Protein AF-A0A7S2IUU7-F1 (afdb_monomer_lite)

pLDDT: mean 88.93, std 7.1, range [61.22, 96.44]

Organism: NCBI:txid1333877

Structure (mmCIF, N/CA/C/O backbone):
data_AF-A0A7S2IUU7-F1
#
_entry.id   AF-A0A7S2IUU7-F1
#
loop_
_atom_site.group_PDB
_atom_site.id
_atom_site.type_symbol
_atom_site.label_atom_id
_atom_site.label_alt_id
_atom_site.label_comp_id
_atom_site.label_asym_id
_atom_site.label_entity_id
_atom_site.label_seq_id
_atom_site.pdbx_PDB_ins_code
_atom_site.Cartn_x
_atom_site.Cartn_y
_atom_site.Cartn_z
_atom_site.occupancy
_atom_site.B_iso_or_equiv
_atom_site.auth_seq_id
_atom_site.auth_comp_id
_atom_site.auth_asym_id
_atom_site.auth_atom_id
_atom_site.pdbx_PDB_model_num
ATOM 1 N N . SER A 1 1 ? -11.006 2.248 23.696 1.00 61.22 1 SER A N 1
ATOM 2 C CA . SER A 1 1 ? -10.691 0.829 23.428 1.00 61.22 1 SER A CA 1
ATOM 3 C C . SER A 1 1 ? -10.432 0.639 21.940 1.00 61.22 1 SER A C 1
ATOM 5 O O . SER A 1 1 ? -11.177 1.207 21.146 1.00 61.22 1 SER A O 1
ATOM 7 N N . THR A 1 2 ? -9.398 -0.121 21.562 1.00 67.62 2 THR A N 1
ATOM 8 C CA . THR A 1 2 ? -8.960 -0.394 20.174 1.00 67.62 2 THR A CA 1
ATOM 9 C C . THR A 1 2 ? -10.100 -0.844 19.254 1.00 67.62 2 THR A C 1
ATOM 11 O O . THR A 1 2 ? -10.169 -0.407 18.109 1.00 67.62 2 THR A O 1
ATOM 14 N N . ALA A 1 3 ? -11.073 -1.598 19.776 1.00 68.00 3 ALA A N 1
ATOM 15 C CA . ALA A 1 3 ? -12.268 -2.012 19.035 1.00 68.00 3 ALA A CA 1
ATOM 16 C C . ALA A 1 3 ? -13.122 -0.827 18.527 1.00 68.00 3 ALA A C 1
ATOM 18 O O . ALA A 1 3 ? -13.635 -0.856 17.412 1.00 68.00 3 ALA A O 1
ATOM 19 N N . CYS A 1 4 ? -13.223 0.258 19.304 1.00 76.94 4 CYS A N 1
ATOM 20 C CA . CYS A 1 4 ? -13.927 1.477 18.886 1.00 76.94 4 CYS A CA 1
ATOM 21 C C . CYS A 1 4 ? -13.198 2.180 17.725 1.00 76.94 4 CYS A C 1
ATOM 23 O O . CYS A 1 4 ? -13.839 2.704 16.814 1.00 76.94 4 CYS A O 1
ATOM 25 N N . ASN A 1 5 ? -11.862 2.133 17.705 1.00 82.88 5 ASN A N 1
ATOM 26 C CA . ASN A 1 5 ? -11.063 2.715 16.624 1.00 82.88 5 ASN A CA 1
ATOM 27 C C . ASN A 1 5 ? -11.218 1.925 15.317 1.00 82.88 5 ASN A C 1
ATOM 29 O O . ASN A 1 5 ? -11.335 2.536 14.258 1.00 82.88 5 ASN A O 1
ATOM 33 N N . VAL A 1 6 ? -11.308 0.592 15.392 1.00 86.50 6 VAL A N 1
ATOM 34 C CA . VAL A 1 6 ? -11.610 -0.254 14.224 1.00 86.50 6 VAL A CA 1
ATOM 35 C C . VAL A 1 6 ? -12.979 0.096 13.642 1.00 86.50 6 VAL A C 1
ATOM 37 O O . VAL A 1 6 ? -13.087 0.308 12.439 1.00 86.50 6 VAL A O 1
ATOM 40 N N . GLY A 1 7 ? -14.013 0.241 14.478 1.00 89.25 7 GLY A N 1
ATOM 41 C CA . GLY A 1 7 ? -15.348 0.635 14.009 1.00 89.25 7 GLY A CA 1
ATOM 42 C C . GLY A 1 7 ? -15.361 1.990 13.288 1.00 89.25 7 GLY A C 1
ATOM 43 O O . GLY A 1 7 ? -16.026 2.146 12.263 1.00 89.25 7 GLY A O 1
ATOM 44 N N . ARG A 1 8 ? -14.576 2.962 13.774 1.00 90.31 8 ARG A N 1
ATOM 45 C CA . ARG A 1 8 ? -14.397 4.263 13.103 1.00 90.31 8 ARG A CA 1
ATOM 46 C C . ARG A 1 8 ? -13.686 4.123 11.759 1.00 90.31 8 ARG A C 1
ATOM 48 O O . ARG A 1 8 ? -14.140 4.718 10.786 1.00 90.31 8 ARG A O 1
ATOM 55 N N . LEU A 1 9 ? -12.622 3.321 11.696 1.00 91.69 9 LEU A N 1
ATOM 56 C CA . LEU A 1 9 ? -11.892 3.050 10.457 1.00 91.69 9 LEU A CA 1
ATOM 57 C C . LEU A 1 9 ? -12.793 2.377 9.415 1.00 91.69 9 LEU A C 1
ATOM 59 O O . LEU A 1 9 ? -12.863 2.843 8.284 1.00 91.69 9 LEU A O 1
ATOM 63 N N . VAL A 1 10 ? -13.543 1.341 9.802 1.00 92.00 10 VAL A N 1
ATOM 64 C CA . VAL A 1 10 ? -14.486 0.650 8.906 1.00 92.00 10 VAL A CA 1
ATOM 65 C C . VAL A 1 10 ? -15.511 1.623 8.331 1.00 92.00 10 VAL A C 1
ATOM 67 O O . VAL A 1 10 ? -15.750 1.621 7.127 1.00 92.00 10 VAL A O 1
ATOM 70 N N . ARG A 1 11 ? -16.083 2.500 9.164 1.00 93.31 11 ARG A N 1
ATOM 71 C CA . ARG A 1 11 ? -17.025 3.525 8.697 1.00 93.31 11 ARG A CA 1
ATOM 72 C C . ARG A 1 11 ? -16.369 4.524 7.740 1.00 93.31 11 ARG A C 1
ATOM 74 O O . ARG A 1 11 ? -16.996 4.922 6.763 1.00 93.31 11 ARG A O 1
ATOM 81 N N . ALA A 1 12 ? -15.131 4.932 8.011 1.00 92.69 12 ALA A N 1
ATOM 82 C CA . ALA A 1 12 ? -14.395 5.853 7.150 1.00 92.69 12 ALA A CA 1
ATOM 83 C C . ALA A 1 12 ? -14.093 5.229 5.774 1.00 92.69 12 ALA A C 1
ATOM 85 O O . ALA A 1 12 ? -14.273 5.890 4.756 1.00 92.69 12 ALA A O 1
ATOM 86 N N . LEU A 1 13 ? -13.746 3.938 5.736 1.00 90.88 13 LEU A N 1
ATOM 87 C CA . LEU A 1 13 ? -13.468 3.182 4.507 1.00 90.88 13 LEU A CA 1
ATOM 88 C C . LEU A 1 13 ? -14.691 2.982 3.595 1.00 90.88 13 LEU A C 1
ATOM 90 O O . LEU A 1 13 ? -14.532 2.599 2.441 1.00 90.88 13 LEU A O 1
ATOM 94 N N . GLN A 1 14 ? -15.910 3.233 4.083 1.00 90.25 14 GLN A N 1
ATOM 95 C CA . GLN A 1 14 ? -17.126 3.208 3.258 1.00 90.25 14 GLN A CA 1
ATOM 96 C C . GLN A 1 14 ? -17.320 4.491 2.434 1.00 90.25 14 GLN A C 1
ATOM 98 O O . GLN A 1 14 ? -18.234 4.559 1.614 1.00 90.25 14 GLN A O 1
ATOM 103 N N . GLN A 1 15 ? -16.508 5.524 2.665 1.00 92.44 15 GLN A N 1
ATOM 104 C CA . GLN A 1 15 ? -16.572 6.783 1.929 1.00 92.44 15 GLN A CA 1
ATOM 105 C C . GLN A 1 15 ? -15.591 6.767 0.748 1.00 92.44 15 GLN A C 1
ATOM 107 O O . GLN A 1 15 ? -14.509 6.193 0.865 1.00 92.44 15 GLN A O 1
ATOM 112 N N . PRO A 1 16 ? -15.893 7.456 -0.368 1.00 88.50 16 PRO A N 1
ATOM 113 C CA . PRO A 1 16 ? -14.983 7.583 -1.507 1.00 88.50 16 PRO A CA 1
ATOM 114 C C . PRO A 1 16 ? -13.886 8.631 -1.231 1.00 88.50 16 PRO A C 1
ATOM 116 O O . PRO A 1 16 ? -13.656 9.536 -2.031 1.00 88.50 16 PRO A O 1
ATOM 119 N N . LYS A 1 17 ? -13.256 8.579 -0.051 1.00 91.00 17 LYS A N 1
ATOM 120 C CA . LYS A 1 17 ? -12.219 9.520 0.390 1.00 91.00 17 LYS A CA 1
ATOM 121 C C . LYS A 1 17 ? -11.084 8.768 1.074 1.00 91.00 17 LYS A C 1
ATOM 123 O O . LYS A 1 17 ? -11.321 7.794 1.783 1.00 91.00 17 LYS A O 1
ATOM 128 N N . ALA A 1 18 ? -9.861 9.258 0.892 1.00 91.75 18 ALA A N 1
ATOM 129 C CA . ALA A 1 18 ? -8.708 8.758 1.628 1.00 91.75 18 ALA A CA 1
ATOM 130 C C . ALA A 1 18 ? -8.881 8.991 3.141 1.00 91.75 18 ALA A C 1
ATOM 132 O O . ALA A 1 18 ? -9.476 9.985 3.565 1.00 91.75 18 ALA A O 1
ATOM 133 N N . VAL A 1 19 ? -8.351 8.069 3.948 1.00 94.06 19 VAL A N 1
ATOM 134 C CA . VAL A 1 19 ? -8.422 8.109 5.414 1.00 94.06 19 VAL A CA 1
ATOM 135 C C . VAL A 1 19 ? -7.019 8.310 5.973 1.00 94.06 19 VAL A C 1
ATOM 137 O O . VAL A 1 19 ? -6.134 7.500 5.711 1.00 94.06 19 VAL A O 1
ATOM 140 N N . LEU A 1 20 ? -6.829 9.362 6.770 1.00 93.19 20 LEU A N 1
ATOM 141 C CA . LEU A 1 20 ? -5.590 9.602 7.509 1.00 93.19 20 LEU A CA 1
ATOM 142 C C . LEU A 1 20 ? -5.686 8.979 8.907 1.00 93.19 20 LEU A C 1
ATOM 144 O O . LEU A 1 20 ? -6.655 9.208 9.634 1.00 93.19 20 LEU A O 1
ATOM 148 N N . LEU A 1 21 ? -4.678 8.193 9.286 1.00 91.69 21 LEU A N 1
ATOM 149 C CA . LEU A 1 21 ? -4.570 7.578 10.608 1.00 91.69 21 LEU A CA 1
ATOM 150 C C . LEU A 1 21 ? -3.454 8.243 11.413 1.00 91.69 21 LEU A C 1
ATOM 152 O O . LEU A 1 21 ? -2.283 7.946 11.216 1.00 91.69 21 LEU A O 1
ATOM 156 N N . GLU A 1 22 ? -3.825 9.088 12.372 1.00 89.62 22 GLU A N 1
ATOM 157 C CA . GLU A 1 22 ? -2.870 9.842 13.189 1.00 89.62 22 GLU A CA 1
ATOM 158 C C . GLU A 1 22 ? -2.737 9.285 14.617 1.00 89.62 22 GLU A C 1
ATOM 160 O O . GLU A 1 22 ? -3.627 8.616 15.160 1.00 89.62 22 GLU A O 1
ATOM 165 N N . GLY A 1 23 ? -1.581 9.518 15.236 1.00 87.94 23 GLY A N 1
ATOM 166 C CA . GLY A 1 23 ? -1.310 9.345 16.664 1.00 87.94 23 GLY A CA 1
ATOM 167 C C . GLY A 1 23 ? 0.066 8.721 16.929 1.00 87.94 23 GLY A C 1
ATOM 168 O O . GLY A 1 23 ? 0.804 8.471 15.983 1.00 87.94 23 GLY A O 1
ATOM 169 N N . PRO A 1 24 ? 0.392 8.409 18.194 1.00 86.62 24 PRO A N 1
ATOM 170 C CA . PRO A 1 24 ? 1.734 7.969 18.569 1.00 86.62 24 PRO A CA 1
ATOM 171 C C . PRO A 1 24 ? 2.225 6.721 17.811 1.00 86.62 24 PRO A C 1
ATOM 173 O O . PRO A 1 24 ? 1.408 5.832 17.511 1.00 86.62 24 PRO A O 1
ATOM 176 N N . PRO A 1 25 ? 3.543 6.620 17.545 1.00 84.50 25 PRO A N 1
ATOM 177 C CA . PRO A 1 25 ? 4.150 5.408 17.007 1.00 84.50 25 PRO A CA 1
ATOM 178 C C . PRO A 1 25 ? 3.965 4.231 17.977 1.00 84.50 25 PRO A C 1
ATOM 180 O O . PRO A 1 25 ? 3.761 4.408 19.177 1.00 84.50 25 PRO A O 1
ATOM 183 N N . GLY A 1 26 ? 3.992 3.005 17.451 1.00 83.31 26 GLY A N 1
ATOM 184 C CA . GLY A 1 26 ? 3.865 1.785 18.260 1.00 83.31 26 GLY A CA 1
ATOM 185 C C . GLY A 1 26 ? 2.439 1.417 18.703 1.00 83.31 26 GLY A C 1
ATOM 186 O O . GLY A 1 26 ? 2.244 0.352 19.276 1.00 83.31 26 GLY A O 1
ATOM 187 N N . LEU A 1 27 ? 1.413 2.218 18.383 1.00 86.19 27 LEU A N 1
ATOM 188 C CA . LEU A 1 27 ? 0.007 1.910 18.717 1.00 86.19 27 LEU A CA 1
ATOM 189 C C . LEU A 1 27 ? -0.701 0.973 17.719 1.00 86.19 27 LEU A C 1
ATOM 191 O O . LEU A 1 27 ? -1.926 0.855 17.736 1.00 86.19 27 LEU A O 1
ATOM 195 N N . GLY A 1 28 ? 0.046 0.335 16.815 1.00 87.31 28 GLY A N 1
ATOM 196 C CA . GLY A 1 28 ? -0.491 -0.686 15.912 1.00 87.31 28 GLY A CA 1
ATOM 197 C C . GLY A 1 28 ? -1.413 -0.166 14.802 1.00 87.31 28 GLY A C 1
ATOM 198 O O . GLY A 1 28 ? -2.276 -0.913 14.349 1.00 87.31 28 GLY A O 1
ATOM 199 N N . LYS A 1 29 ? -1.257 1.084 14.337 1.00 90.88 29 LYS A N 1
ATOM 200 C CA . LYS A 1 29 ? -2.057 1.648 13.223 1.00 90.88 29 LYS A CA 1
ATOM 201 C C . LYS A 1 29 ? -1.910 0.809 11.953 1.00 90.88 29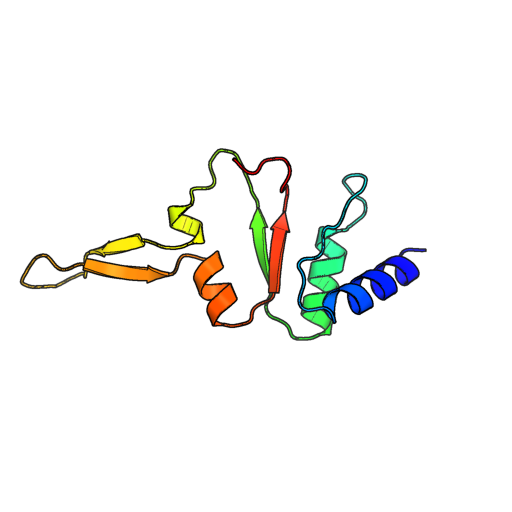 LYS A C 1
ATOM 203 O O . LYS A 1 29 ? -2.893 0.269 11.455 1.00 90.88 29 LYS A O 1
ATOM 208 N N . THR A 1 30 ? -0.667 0.619 11.513 1.00 91.62 30 THR A N 1
ATOM 209 C CA . THR A 1 30 ? -0.293 -0.218 10.366 1.00 91.62 30 THR A CA 1
ATOM 210 C C . THR A 1 30 ? -0.804 -1.648 10.535 1.00 91.62 30 THR A C 1
ATOM 212 O O . THR A 1 30 ? -1.470 -2.175 9.647 1.00 91.62 30 THR A O 1
ATOM 215 N N . ALA A 1 31 ? -0.594 -2.242 11.716 1.00 92.31 31 ALA A N 1
ATOM 216 C CA . ALA A 1 31 ? -1.066 -3.591 12.029 1.00 92.31 31 ALA A CA 1
ATOM 217 C C . ALA A 1 31 ? -2.600 -3.709 11.961 1.00 92.31 31 ALA A C 1
ATOM 219 O O . ALA A 1 31 ? -3.125 -4.701 11.463 1.00 92.31 31 ALA A O 1
ATOM 220 N N . THR A 1 32 ? -3.329 -2.681 12.405 1.00 92.50 32 THR A N 1
ATOM 221 C CA . THR A 1 32 ? -4.797 -2.651 12.357 1.00 92.50 32 THR A CA 1
ATOM 222 C C . THR A 1 32 ? -5.309 -2.629 10.916 1.00 92.50 32 THR A C 1
ATOM 224 O O . THR A 1 32 ? -6.235 -3.370 10.590 1.00 92.50 32 THR A O 1
ATOM 227 N N . VAL A 1 33 ? -4.700 -1.826 10.035 1.00 94.00 33 VAL A N 1
ATOM 228 C CA . VAL A 1 33 ? -5.067 -1.780 8.606 1.00 94.00 33 VAL A CA 1
ATOM 229 C C . VAL A 1 33 ? -4.756 -3.110 7.918 1.00 94.00 33 VAL A C 1
ATOM 231 O O . VAL A 1 33 ? -5.595 -3.623 7.179 1.00 94.00 33 VAL A O 1
ATOM 234 N N . GLN A 1 34 ? -3.591 -3.701 8.199 1.00 94.38 34 GLN A N 1
ATOM 235 C CA . GLN A 1 34 ? -3.198 -5.008 7.662 1.00 94.38 34 GLN A CA 1
ATOM 236 C C . GLN A 1 34 ? -4.165 -6.118 8.084 1.00 94.38 34 GLN A C 1
ATOM 238 O O . GLN A 1 34 ? -4.646 -6.866 7.233 1.00 94.38 34 GLN A O 1
ATOM 243 N N . ALA A 1 35 ? -4.502 -6.188 9.374 1.00 93.38 35 ALA A N 1
ATOM 244 C CA . ALA A 1 35 ? -5.460 -7.160 9.891 1.00 93.38 35 ALA A CA 1
ATOM 245 C C . ALA A 1 35 ? -6.851 -6.977 9.264 1.00 93.38 35 ALA A C 1
ATOM 247 O O . ALA A 1 35 ? -7.503 -7.957 8.909 1.00 93.38 35 ALA A O 1
ATOM 248 N N . LEU A 1 36 ? -7.297 -5.730 9.074 1.00 93.50 36 LEU A N 1
ATOM 249 C CA . LEU A 1 36 ? -8.590 -5.445 8.451 1.00 93.50 36 LEU A CA 1
ATOM 250 C C . LEU A 1 36 ? -8.618 -5.829 6.964 1.00 93.50 36 LEU A C 1
ATOM 252 O O . LEU A 1 36 ? -9.608 -6.395 6.497 1.00 93.50 36 LEU A O 1
ATOM 256 N N . ALA A 1 37 ? -7.542 -5.565 6.221 1.00 94.81 37 ALA A N 1
ATOM 257 C CA . ALA A 1 37 ? -7.431 -5.977 4.823 1.00 94.81 37 ALA A CA 1
ATOM 258 C C . ALA A 1 37 ? -7.484 -7.507 4.688 1.00 94.81 37 ALA A C 1
ATOM 260 O O . ALA A 1 37 ? -8.260 -8.028 3.886 1.00 94.81 37 ALA A O 1
ATOM 261 N N . GLN A 1 38 ? -6.747 -8.230 5.541 1.00 95.06 38 GLN A N 1
ATOM 262 C CA . GLN A 1 38 ? -6.790 -9.695 5.591 1.00 95.06 38 GLN A CA 1
ATOM 263 C C . GLN A 1 38 ? -8.188 -10.219 5.939 1.00 95.06 38 GLN A C 1
ATOM 265 O O . GLN A 1 38 ? -8.711 -11.079 5.234 1.00 95.06 38 GLN A O 1
ATOM 270 N N . ALA A 1 39 ? -8.827 -9.662 6.971 1.00 93.62 39 ALA A N 1
ATOM 271 C CA . ALA A 1 39 ? -10.166 -10.068 7.397 1.00 93.62 39 ALA A CA 1
ATOM 272 C C . ALA A 1 39 ? -11.252 -9.804 6.337 1.00 93.62 39 ALA A C 1
ATOM 274 O O . ALA A 1 39 ? -12.274 -10.484 6.321 1.00 93.62 39 ALA A O 1
ATOM 275 N N . THR A 1 40 ? -11.042 -8.827 5.449 1.00 93.06 40 THR A N 1
ATOM 276 C CA . THR A 1 40 ? -11.979 -8.476 4.365 1.00 93.06 40 THR A CA 1
ATOM 277 C C . THR A 1 40 ? -11.610 -9.089 3.012 1.00 93.06 40 THR A C 1
ATOM 279 O O . THR A 1 40 ? -12.300 -8.832 2.025 1.00 93.06 40 THR A O 1
ATOM 282 N N . GLY A 1 41 ? -10.535 -9.884 2.939 1.00 94.81 41 GLY A N 1
ATOM 283 C CA . GLY A 1 41 ? -10.049 -10.474 1.688 1.00 94.81 41 GLY A CA 1
ATOM 284 C C . GLY A 1 41 ? -9.556 -9.442 0.667 1.00 94.81 41 GLY A C 1
ATOM 285 O O . GLY A 1 41 ? -9.534 -9.719 -0.532 1.00 94.81 41 GLY A O 1
ATOM 286 N N . ARG A 1 42 ? -9.191 -8.235 1.113 1.00 93.88 42 ARG A N 1
ATOM 287 C CA . ARG A 1 42 ? -8.693 -7.156 0.253 1.00 93.88 42 ARG A CA 1
ATOM 288 C C . ARG A 1 42 ? -7.180 -7.266 0.111 1.00 93.88 42 ARG A C 1
ATOM 290 O O . ARG A 1 42 ? -6.464 -7.410 1.100 1.00 93.88 42 ARG A O 1
ATOM 297 N N . ARG A 1 43 ? -6.675 -7.140 -1.118 1.00 96.25 43 ARG A N 1
ATOM 298 C CA . ARG A 1 43 ? -5.234 -6.961 -1.342 1.00 96.25 43 ARG A CA 1
ATOM 299 C C . ARG A 1 43 ? -4.819 -5.589 -0.821 1.00 96.25 43 ARG A C 1
ATOM 301 O O . ARG A 1 43 ? -5.507 -4.605 -1.083 1.00 96.25 43 ARG A O 1
ATOM 308 N N . LEU A 1 44 ? -3.712 -5.548 -0.086 1.00 96.44 44 LEU A N 1
ATOM 309 C CA . LEU A 1 44 ? -3.158 -4.338 0.510 1.00 96.44 44 LEU A CA 1
ATOM 310 C C . LEU A 1 44 ? -1.725 -4.137 0.020 1.00 96.44 44 LEU A C 1
ATOM 312 O O . LEU A 1 44 ? -0.837 -4.912 0.376 1.00 96.44 44 LEU A O 1
ATOM 316 N N . LEU A 1 45 ? -1.501 -3.079 -0.753 1.00 95.56 45 LEU A N 1
ATOM 317 C CA . LEU A 1 45 ? -0.169 -2.576 -1.058 1.00 95.56 45 LEU A CA 1
ATOM 318 C C . LEU A 1 45 ? 0.251 -1.605 0.049 1.00 95.56 45 LEU A C 1
ATOM 320 O O . LEU A 1 45 ? -0.396 -0.580 0.258 1.00 95.56 45 LEU A O 1
ATOM 324 N N . ARG A 1 46 ? 1.341 -1.915 0.751 1.00 94.00 46 ARG A N 1
ATOM 325 C CA . ARG A 1 46 ? 1.979 -0.979 1.683 1.00 94.00 46 ARG A CA 1
ATOM 326 C C . ARG A 1 46 ? 3.145 -0.298 0.980 1.00 94.00 46 ARG A C 1
ATOM 328 O O . ARG A 1 46 ? 4.029 -0.983 0.474 1.00 94.00 46 ARG A O 1
ATOM 335 N N . ILE A 1 47 ? 3.148 1.026 1.002 1.00 91.38 47 ILE A N 1
ATOM 336 C CA . ILE A 1 47 ? 4.220 1.871 0.482 1.00 91.38 47 ILE A CA 1
ATOM 337 C C . ILE A 1 47 ? 4.767 2.648 1.672 1.00 91.38 47 ILE A C 1
ATOM 339 O O . ILE A 1 47 ? 4.014 3.360 2.331 1.00 91.38 47 ILE A O 1
ATOM 343 N N . ASN A 1 48 ? 6.046 2.463 1.978 1.00 89.06 48 ASN A N 1
ATOM 344 C CA . ASN A 1 48 ? 6.720 3.243 3.007 1.00 89.06 48 ASN A CA 1
ATOM 345 C C . ASN A 1 48 ? 7.356 4.461 2.337 1.00 89.06 48 ASN A C 1
ATOM 347 O O . ASN A 1 48 ? 8.161 4.270 1.426 1.00 89.06 48 ASN A O 1
ATOM 351 N N . LEU A 1 49 ? 6.952 5.665 2.735 1.00 88.62 49 LEU A N 1
ATOM 352 C CA . LEU A 1 49 ? 7.441 6.899 2.134 1.00 88.62 49 LEU A CA 1
ATOM 353 C C . LEU A 1 49 ? 8.722 7.360 2.834 1.00 88.62 49 LEU A C 1
ATOM 355 O O . LEU A 1 49 ? 8.862 7.294 4.053 1.00 88.62 49 LEU A O 1
ATOM 359 N N . SER A 1 50 ? 9.672 7.814 2.030 1.00 86.50 50 SER A N 1
ATOM 360 C CA . SER A 1 50 ? 10.926 8.416 2.473 1.00 86.50 50 SER A CA 1
ATOM 361 C C . SER A 1 50 ? 11.407 9.428 1.438 1.00 86.50 50 SER A C 1
ATOM 363 O O . SER A 1 50 ? 10.930 9.428 0.302 1.00 86.50 50 SER A O 1
ATOM 365 N N . GLU A 1 51 ? 12.424 10.219 1.782 1.00 77.38 51 GLU A N 1
ATOM 366 C CA . GLU A 1 51 ? 13.070 11.158 0.850 1.00 77.38 51 GLU A CA 1
ATOM 367 C C . GLU A 1 51 ? 13.667 10.477 -0.398 1.00 77.38 51 GLU A C 1
ATOM 369 O O . GLU A 1 51 ? 13.913 11.134 -1.403 1.00 77.38 51 GLU A O 1
ATOM 374 N N . GLN A 1 52 ? 13.905 9.161 -0.352 1.00 71.81 52 GLN A N 1
ATOM 375 C CA . GLN A 1 52 ? 14.394 8.369 -1.487 1.00 71.81 52 GLN A CA 1
ATOM 376 C C . GLN A 1 52 ? 13.269 7.725 -2.309 1.00 71.81 52 GLN A C 1
ATOM 378 O O . GLN A 1 52 ? 13.559 7.014 -3.269 1.00 71.81 52 GLN A O 1
ATOM 383 N N . THR A 1 53 ? 12.000 7.906 -1.929 1.00 79.19 53 THR A N 1
ATOM 384 C CA . THR A 1 53 ? 10.880 7.352 -2.698 1.00 79.19 53 THR A CA 1
ATOM 385 C C . THR A 1 53 ? 10.703 8.157 -3.982 1.00 79.19 53 THR A C 1
ATOM 387 O O . THR A 1 53 ? 10.262 9.303 -3.940 1.00 79.19 53 THR A O 1
ATOM 390 N N . ASP A 1 54 ? 11.029 7.553 -5.124 1.00 79.00 54 ASP A N 1
ATOM 391 C CA . ASP A 1 54 ? 10.886 8.195 -6.429 1.00 79.00 54 ASP A CA 1
ATOM 392 C C . ASP A 1 54 ? 9.434 8.098 -6.932 1.00 79.00 54 ASP A C 1
ATOM 394 O O . ASP A 1 54 ? 8.773 7.056 -6.853 1.00 79.00 54 ASP A O 1
ATOM 398 N N . LEU A 1 55 ? 8.928 9.196 -7.493 1.00 76.12 55 LEU A N 1
ATOM 399 C CA . LEU A 1 55 ? 7.608 9.258 -8.113 1.00 76.12 55 LEU A CA 1
ATOM 400 C C . LEU A 1 55 ? 7.485 8.273 -9.285 1.00 76.12 55 LEU A C 1
ATOM 402 O O . LEU A 1 55 ? 6.395 7.743 -9.527 1.00 76.12 55 LEU A O 1
ATOM 406 N N . LEU A 1 56 ? 8.590 8.010 -9.988 1.00 81.06 56 LEU A N 1
ATOM 407 C CA . LEU A 1 56 ? 8.630 7.060 -11.101 1.00 81.06 56 LEU A CA 1
ATOM 408 C C . LEU A 1 56 ? 8.322 5.626 -10.646 1.00 81.06 56 LEU A C 1
ATOM 410 O O . LEU A 1 56 ? 7.597 4.915 -11.341 1.00 81.06 56 LEU A O 1
ATOM 414 N N . ASP A 1 57 ? 8.766 5.221 -9.455 1.00 78.50 57 ASP A N 1
ATOM 415 C CA . ASP A 1 57 ? 8.462 3.894 -8.899 1.00 78.50 57 ASP A CA 1
ATOM 416 C C . ASP A 1 57 ? 6.987 3.765 -8.484 1.00 78.50 57 ASP A C 1
ATOM 418 O O . ASP A 1 57 ? 6.388 2.680 -8.536 1.00 78.50 57 ASP A O 1
ATOM 422 N N . LEU A 1 58 ? 6.367 4.882 -8.092 1.00 86.81 58 LEU A N 1
ATOM 423 C CA . LEU A 1 58 ? 4.965 4.927 -7.686 1.00 86.81 58 LEU A CA 1
ATOM 424 C C . LEU A 1 58 ? 4.026 4.928 -8.893 1.00 86.81 58 LEU A C 1
ATOM 426 O O . LEU A 1 58 ? 3.103 4.109 -8.965 1.00 86.81 58 LEU A O 1
ATOM 430 N N . LEU A 1 59 ? 4.240 5.839 -9.839 1.00 91.12 59 LEU A N 1
ATOM 431 C CA . LEU A 1 59 ? 3.322 6.049 -10.957 1.00 91.12 59 LEU A CA 1
ATOM 432 C C . LEU A 1 59 ? 3.673 5.188 -12.166 1.00 91.12 59 LEU A C 1
ATOM 434 O O . LEU A 1 59 ? 2.775 4.624 -12.791 1.00 91.12 59 LEU A O 1
ATOM 438 N N . GLY A 1 60 ? 4.957 5.014 -12.449 1.00 92.44 60 GLY A N 1
ATOM 439 C CA . GLY A 1 60 ? 5.449 4.270 -13.598 1.00 92.44 60 GLY A CA 1
ATOM 440 C C . GLY A 1 60 ? 6.361 5.093 -14.491 1.00 92.44 60 GLY A C 1
ATOM 441 O O . GLY A 1 60 ? 6.545 6.298 -14.308 1.00 92.44 60 GLY A O 1
ATOM 442 N N . SER A 1 61 ? 6.924 4.407 -15.476 1.00 92.88 61 SER A N 1
ATOM 443 C CA . SER A 1 61 ? 7.845 4.977 -16.450 1.00 92.88 61 SER A CA 1
ATOM 444 C C . SER A 1 61 ? 7.805 4.195 -17.761 1.00 92.88 61 SER A C 1
ATOM 446 O O . SER A 1 61 ? 7.315 3.062 -17.830 1.00 92.88 61 SER A O 1
ATOM 448 N N . ASP A 1 62 ? 8.319 4.808 -18.824 1.00 92.12 62 ASP A N 1
ATOM 449 C CA . ASP A 1 62 ? 8.549 4.130 -20.093 1.00 92.12 62 ASP A CA 1
ATOM 450 C C . ASP A 1 62 ? 9.823 3.283 -20.009 1.00 92.12 62 ASP A C 1
ATOM 452 O O . ASP A 1 62 ? 10.926 3.801 -19.829 1.00 92.12 62 ASP A O 1
ATOM 456 N N . LEU A 1 63 ? 9.673 1.965 -20.152 1.00 90.44 63 LEU A N 1
ATOM 457 C CA . LEU A 1 63 ? 10.783 1.014 -20.113 1.00 90.44 63 LEU A CA 1
ATOM 458 C C . LEU A 1 63 ? 11.112 0.504 -21.522 1.00 90.44 63 LEU A C 1
ATOM 460 O O . LEU A 1 63 ? 10.199 0.305 -22.332 1.00 90.44 63 LEU A O 1
ATOM 464 N N . PRO A 1 64 ? 12.397 0.259 -21.837 1.00 91.94 64 PRO A N 1
ATOM 465 C CA . PRO A 1 64 ? 12.781 -0.306 -23.123 1.00 91.94 64 PRO A CA 1
ATOM 466 C C . PRO A 1 64 ? 12.221 -1.723 -23.280 1.00 91.94 64 PRO A C 1
ATOM 468 O O . PRO A 1 64 ? 12.250 -2.535 -22.350 1.00 91.94 64 PRO A O 1
ATOM 471 N N . VAL A 1 65 ? 11.728 -2.040 -24.475 1.00 92.75 65 VAL A N 1
ATOM 472 C CA . VAL A 1 65 ? 11.219 -3.380 -24.785 1.00 92.75 65 VAL A CA 1
ATOM 473 C C . VAL A 1 65 ? 12.393 -4.300 -25.120 1.00 92.75 65 VAL A C 1
ATOM 475 O O . VAL A 1 65 ? 13.075 -4.122 -26.130 1.00 92.75 65 VAL A O 1
ATOM 478 N N . ALA A 1 66 ? 12.634 -5.301 -24.271 1.00 87.56 66 ALA A N 1
ATOM 479 C CA . ALA A 1 66 ? 13.681 -6.291 -24.501 1.00 87.56 66 ALA A CA 1
ATOM 480 C C . ALA A 1 66 ? 13.428 -7.066 -25.808 1.00 87.56 66 ALA A C 1
ATOM 482 O O . ALA A 1 66 ? 12.352 -7.630 -26.003 1.00 87.56 66 ALA A O 1
ATOM 483 N N . GLY A 1 67 ? 14.434 -7.105 -26.686 1.00 85.69 67 GLY A N 1
ATOM 484 C CA . GLY A 1 67 ? 14.381 -7.852 -27.947 1.00 85.69 67 GLY A CA 1
ATOM 485 C C . GLY A 1 67 ? 13.686 -7.135 -29.109 1.00 85.69 67 GLY A C 1
ATOM 486 O O . GLY A 1 67 ? 13.430 -7.768 -30.128 1.00 85.69 67 GLY A O 1
ATOM 487 N N . ALA A 1 68 ? 13.380 -5.841 -28.988 1.00 84.44 68 ALA A N 1
ATOM 488 C CA . ALA A 1 68 ? 12.870 -5.072 -30.117 1.00 84.44 68 ALA A CA 1
ATOM 489 C C . ALA A 1 68 ? 13.978 -4.798 -31.154 1.00 84.44 68 ALA A C 1
ATOM 491 O O . ALA A 1 68 ? 15.056 -4.323 -30.800 1.00 84.44 68 ALA A O 1
ATOM 492 N N . GLU A 1 69 ? 13.701 -5.062 -32.437 1.00 83.12 69 GLU A N 1
ATOM 493 C CA . GLU A 1 69 ? 14.633 -4.787 -33.550 1.00 83.12 69 GLU A CA 1
ATOM 494 C C . GLU A 1 69 ? 14.921 -3.287 -33.728 1.00 83.12 69 GLU A C 1
ATOM 49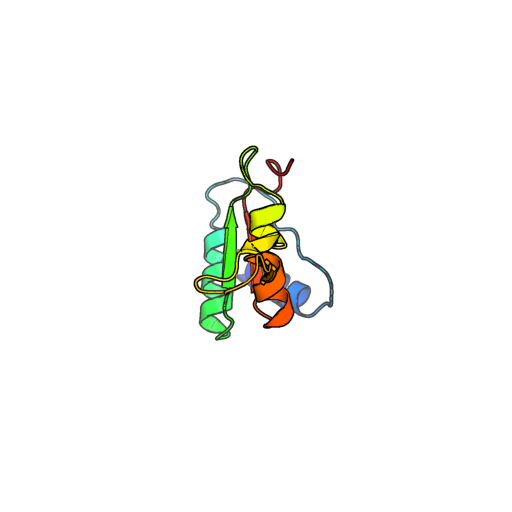6 O O . GLU A 1 69 ? 15.977 -2.895 -34.219 1.00 83.12 69 GLU A O 1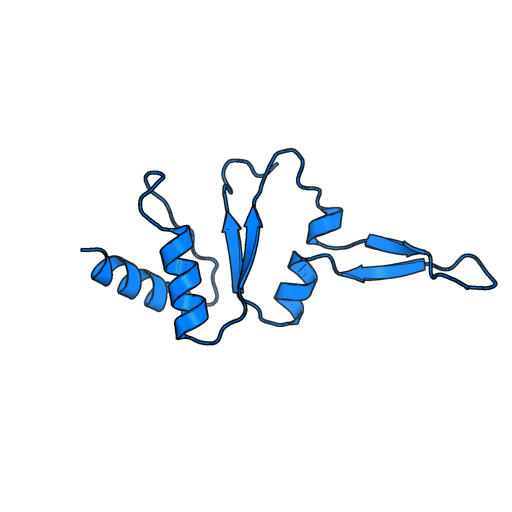
ATOM 501 N N . VAL A 1 70 ? 13.985 -2.441 -33.293 1.00 88.62 70 VAL A N 1
ATOM 502 C CA . VAL A 1 70 ? 14.095 -0.981 -33.267 1.00 88.62 70 VAL A CA 1
ATOM 503 C C . VAL A 1 70 ? 13.910 -0.517 -31.828 1.00 88.62 70 VAL A C 1
ATOM 505 O O . VAL A 1 70 ? 13.073 -1.066 -31.106 1.00 88.62 70 VAL A O 1
ATOM 508 N N . ALA A 1 71 ? 14.663 0.509 -31.415 1.00 88.50 71 ALA A N 1
ATOM 509 C CA . ALA A 1 71 ? 14.511 1.132 -30.104 1.00 88.50 71 ALA A CA 1
ATOM 510 C C . ALA A 1 71 ? 13.041 1.520 -29.875 1.00 88.50 71 ALA A C 1
ATOM 512 O O . ALA A 1 71 ? 12.515 2.436 -30.506 1.00 88.50 71 ALA A O 1
ATOM 513 N N . SER A 1 72 ? 12.376 0.779 -28.991 1.00 92.94 72 SER A N 1
ATOM 514 C CA . SER A 1 72 ? 10.974 0.971 -28.644 1.00 92.94 72 SER A CA 1
ATOM 515 C C . SER A 1 72 ? 10.811 0.920 -27.134 1.00 92.94 72 SER A C 1
ATOM 517 O O . SER A 1 72 ? 11.510 0.187 -26.428 1.00 92.94 72 SER A O 1
ATOM 519 N N . PHE A 1 73 ? 9.888 1.739 -26.650 1.00 94.12 73 PHE A N 1
ATOM 520 C CA . PHE A 1 73 ? 9.599 1.906 -25.238 1.00 94.12 73 PHE A CA 1
ATOM 521 C C . PHE A 1 73 ? 8.136 1.575 -24.991 1.00 94.12 73 PHE A C 1
ATOM 523 O O . PHE A 1 73 ? 7.276 1.820 -25.843 1.00 94.12 73 PHE A O 1
ATOM 530 N N . LYS A 1 74 ? 7.859 0.993 -23.828 1.00 93.94 74 LYS A N 1
ATOM 531 C CA . LYS A 1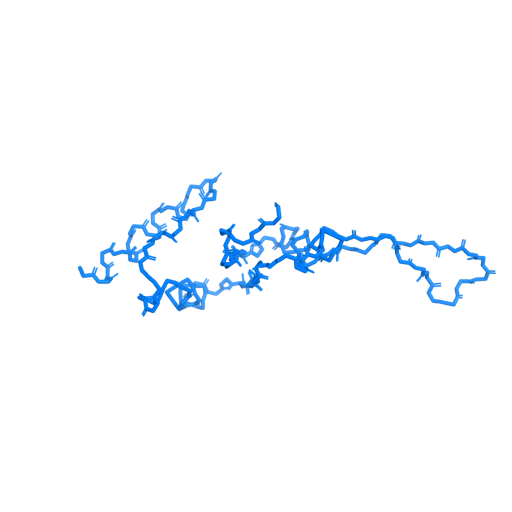 74 ? 6.508 0.676 -23.388 1.00 93.94 74 LYS A CA 1
ATOM 532 C C . LYS A 1 74 ? 6.305 1.198 -21.976 1.00 93.94 74 LYS A C 1
ATOM 534 O O . LYS A 1 74 ? 7.101 0.909 -21.085 1.00 93.94 74 LYS A O 1
ATOM 539 N N . TRP A 1 75 ? 5.176 1.866 -21.779 1.00 93.25 75 TRP A N 1
ATOM 540 C CA . TRP A 1 75 ? 4.722 2.270 -20.461 1.00 93.25 75 TRP A CA 1
ATOM 541 C C . TRP A 1 75 ? 4.590 1.067 -19.520 1.00 93.25 75 TRP A C 1
ATOM 543 O O . TRP A 1 75 ? 3.915 0.074 -19.834 1.00 93.25 75 TRP A O 1
ATOM 553 N N . CYS A 1 76 ? 5.202 1.178 -18.346 1.00 92.25 76 CYS A N 1
ATOM 554 C CA . CYS A 1 76 ? 5.089 0.223 -17.258 1.00 92.25 76 CYS A CA 1
ATOM 555 C C . CYS A 1 76 ? 4.532 0.932 -16.022 1.00 92.25 76 CYS A C 1
ATOM 557 O O . CYS A 1 76 ? 5.166 1.834 -15.482 1.00 92.25 76 CYS A O 1
ATOM 559 N N . ASP A 1 77 ? 3.350 0.512 -15.558 1.00 94.50 77 ASP A N 1
ATOM 560 C CA . ASP A 1 77 ? 2.748 1.068 -14.344 1.00 94.50 77 ASP A CA 1
ATOM 561 C C . ASP A 1 77 ? 3.645 0.823 -13.127 1.00 94.50 77 ASP A C 1
ATOM 563 O O . ASP A 1 77 ? 4.031 -0.325 -12.859 1.00 94.50 77 ASP A O 1
ATOM 567 N N . GLY A 1 78 ? 3.860 1.878 -12.346 1.00 92.50 78 GLY A N 1
ATOM 568 C CA . GLY A 1 78 ? 4.465 1.806 -11.022 1.00 92.50 78 GLY A CA 1
ATOM 569 C C . GLY A 1 78 ? 3.542 1.132 -10.006 1.00 92.50 78 GLY A C 1
ATOM 570 O O . GLY A 1 78 ? 2.385 0.795 -10.294 1.00 92.50 78 GLY A O 1
ATOM 571 N N . ALA A 1 79 ? 4.057 0.903 -8.799 1.00 92.00 79 ALA A N 1
ATOM 572 C CA . ALA A 1 79 ? 3.361 0.114 -7.783 1.00 92.00 79 ALA A CA 1
ATOM 573 C C . ALA A 1 79 ? 2.009 0.732 -7.381 1.00 92.00 79 ALA A C 1
ATOM 575 O O . ALA A 1 79 ? 1.002 0.022 -7.307 1.00 92.00 79 ALA A O 1
ATOM 576 N N . LEU A 1 80 ? 1.969 2.054 -7.180 1.00 92.88 80 LEU A N 1
ATOM 577 C CA . LEU A 1 80 ? 0.759 2.778 -6.789 1.00 92.88 80 LEU A CA 1
ATOM 578 C C . LEU A 1 80 ? -0.277 2.782 -7.917 1.00 92.88 80 LEU A C 1
ATOM 580 O O . LEU A 1 80 ? -1.427 2.404 -7.688 1.00 92.88 80 LEU A O 1
ATOM 584 N N . LEU A 1 81 ? 0.122 3.161 -9.137 1.00 93.94 81 LEU A N 1
ATOM 585 C CA . LEU A 1 81 ? -0.806 3.230 -10.272 1.00 93.94 81 LEU A CA 1
ATOM 586 C C . LEU A 1 81 ? -1.431 1.863 -10.570 1.00 93.94 81 LEU A C 1
ATOM 588 O O . LEU A 1 81 ? -2.638 1.759 -10.809 1.00 93.94 81 LEU A O 1
ATOM 592 N N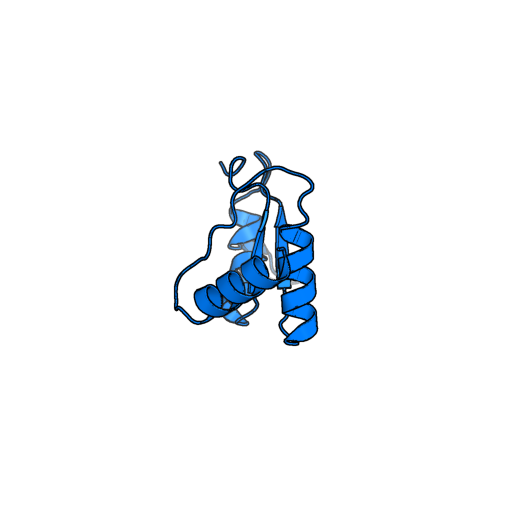 . ARG A 1 82 ? -0.626 0.801 -10.499 1.00 95.31 82 ARG A N 1
ATOM 593 C CA . ARG A 1 82 ? -1.100 -0.571 -10.680 1.00 95.31 82 ARG A CA 1
ATOM 594 C C . ARG A 1 82 ? -2.126 -0.965 -9.619 1.00 95.31 82 ARG A C 1
ATOM 596 O O . ARG A 1 82 ? -3.183 -1.484 -9.971 1.00 95.31 82 ARG A O 1
ATOM 603 N N . ALA A 1 83 ? -1.848 -0.684 -8.345 1.00 95.19 83 ALA A N 1
ATOM 604 C CA . ALA A 1 83 ? -2.778 -0.962 -7.251 1.00 95.19 83 ALA A CA 1
ATOM 605 C C . ALA A 1 83 ? -4.108 -0.214 -7.430 1.00 95.19 83 ALA A C 1
ATOM 607 O O . ALA A 1 83 ? -5.177 -0.810 -7.285 1.00 95.19 83 ALA A O 1
ATOM 608 N N . MET A 1 84 ? -4.052 1.059 -7.837 1.00 92.88 84 MET A N 1
ATOM 609 C CA . MET A 1 84 ? -5.245 1.859 -8.132 1.00 92.88 84 MET A CA 1
ATOM 610 C C . MET A 1 84 ? -6.075 1.258 -9.274 1.00 92.88 84 MET A C 1
ATOM 612 O O . MET A 1 84 ? -7.292 1.141 -9.140 1.00 92.88 84 MET A O 1
ATOM 616 N N . ARG A 1 85 ? -5.439 0.820 -10.371 1.00 94.19 85 ARG A N 1
ATOM 617 C CA . ARG A 1 85 ? -6.129 0.163 -11.501 1.00 94.19 85 ARG A CA 1
ATOM 618 C C . ARG A 1 85 ? -6.765 -1.169 -11.114 1.00 94.19 85 ARG A C 1
ATOM 620 O O . ARG A 1 85 ? -7.814 -1.522 -11.643 1.00 94.19 85 ARG A O 1
ATOM 627 N N . CYS A 1 86 ? -6.142 -1.902 -10.196 1.00 95.00 86 CYS A N 1
ATOM 628 C CA . CYS A 1 86 ? -6.661 -3.167 -9.691 1.00 95.00 86 CYS A CA 1
ATOM 629 C C . CYS A 1 86 ? -7.734 -3.022 -8.598 1.00 95.00 86 CYS A C 1
ATOM 631 O O . CYS A 1 86 ? -8.360 -4.020 -8.243 1.00 95.00 86 CYS A O 1
ATOM 633 N N . GLY A 1 87 ? -7.955 -1.817 -8.062 1.00 93.00 87 GLY A N 1
ATOM 634 C CA . GLY A 1 87 ? -8.865 -1.603 -6.934 1.00 93.00 87 GLY A CA 1
ATOM 635 C C . GLY A 1 87 ? -8.334 -2.162 -5.608 1.00 93.00 87 GLY A C 1
ATOM 636 O O . GLY A 1 87 ? -9.123 -2.500 -4.718 1.00 93.00 87 GLY A O 1
ATOM 637 N N . ASP A 1 88 ? -7.011 -2.283 -5.485 1.00 95.62 88 ASP A N 1
ATOM 638 C CA . ASP A 1 88 ? -6.349 -2.728 -4.263 1.00 95.62 88 ASP A CA 1
ATOM 639 C C . ASP A 1 88 ? -6.399 -1.624 -3.198 1.00 95.62 88 ASP A C 1
ATOM 641 O O . ASP A 1 88 ? -6.454 -0.428 -3.499 1.00 95.62 88 ASP A O 1
ATOM 645 N N . TRP A 1 89 ? -6.366 -2.015 -1.926 1.00 95.81 89 TRP A N 1
ATOM 646 C CA . TRP A 1 89 ? -6.133 -1.053 -0.857 1.00 95.81 89 TRP A CA 1
ATOM 647 C C . TRP A 1 89 ? -4.678 -0.603 -0.889 1.00 95.81 89 TRP A C 1
ATOM 649 O O . TRP A 1 89 ? -3.771 -1.413 -1.081 1.00 95.81 89 TRP A O 1
ATOM 659 N N . VAL A 1 90 ? -4.457 0.683 -0.644 1.00 95.44 90 VAL A N 1
ATOM 660 C CA . VAL A 1 90 ? -3.122 1.268 -0.543 1.00 95.44 90 VAL A CA 1
ATOM 661 C C . VAL A 1 90 ? -2.965 1.873 0.843 1.00 95.44 90 VAL A C 1
ATOM 663 O O . VAL A 1 90 ? -3.792 2.677 1.270 1.00 95.44 90 VAL A O 1
ATOM 666 N N . LEU A 1 91 ? -1.901 1.484 1.539 1.00 95.12 91 LEU A N 1
ATOM 667 C CA . LEU A 1 91 ? -1.459 2.113 2.776 1.00 95.12 91 LEU A CA 1
ATOM 668 C C . LEU A 1 91 ? -0.160 2.869 2.505 1.00 95.12 91 LEU A C 1
ATOM 670 O O . LEU A 1 91 ? 0.866 2.246 2.238 1.00 95.12 91 LEU A O 1
ATOM 674 N N . LEU A 1 92 ? -0.230 4.195 2.599 1.00 9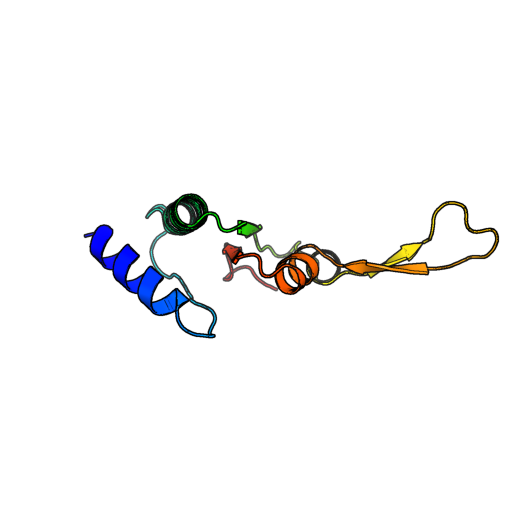2.88 92 LEU A N 1
ATOM 675 C CA . LEU A 1 92 ? 0.932 5.078 2.600 1.00 92.88 92 LEU A CA 1
ATOM 676 C C . LEU A 1 92 ? 1.397 5.246 4.049 1.00 92.88 92 LEU A C 1
ATOM 678 O O . LEU A 1 92 ? 0.670 5.807 4.869 1.00 92.88 92 LEU A O 1
ATOM 682 N N . ASP A 1 93 ? 2.560 4.692 4.365 1.00 91.19 93 ASP A N 1
ATOM 683 C CA . ASP A 1 93 ? 3.180 4.762 5.687 1.00 91.19 93 ASP A CA 1
ATOM 684 C C . ASP A 1 93 ? 4.185 5.914 5.743 1.00 91.19 93 ASP A C 1
ATOM 686 O O . ASP A 1 93 ? 4.726 6.296 4.705 1.00 91.19 93 ASP A O 1
ATOM 690 N N . GLU A 1 94 ? 4.419 6.456 6.942 1.00 87.44 94 GLU A N 1
ATOM 691 C CA . GLU A 1 94 ? 5.339 7.588 7.164 1.00 87.44 94 GLU A CA 1
ATOM 692 C C . GLU A 1 94 ? 5.074 8.775 6.214 1.00 87.44 94 GLU A C 1
ATOM 694 O O . GLU A 1 94 ? 5.986 9.399 5.683 1.00 87.44 94 GLU A O 1
ATOM 699 N N . ILE A 1 95 ? 3.798 9.110 5.978 1.00 86.00 95 ILE A N 1
ATOM 700 C CA . ILE A 1 95 ? 3.399 10.168 5.027 1.00 86.00 95 ILE A CA 1
ATOM 701 C C . ILE A 1 95 ? 3.950 11.557 5.376 1.00 86.00 95 ILE A C 1
ATOM 703 O O . ILE A 1 95 ? 4.050 12.425 4.518 1.00 86.00 95 ILE A O 1
ATOM 707 N N . ASN A 1 96 ? 4.342 11.765 6.630 1.00 84.50 96 ASN A N 1
ATOM 708 C CA . ASN A 1 96 ? 5.068 12.947 7.087 1.00 84.50 96 ASN A CA 1
ATOM 709 C C . ASN A 1 96 ? 6.494 13.055 6.517 1.00 84.50 96 ASN A C 1
ATOM 711 O O . ASN A 1 96 ? 7.100 14.111 6.658 1.00 84.50 96 ASN A O 1
ATOM 715 N N . LEU A 1 97 ? 7.030 11.981 5.932 1.00 81.62 97 LEU A N 1
ATOM 716 C CA . LEU A 1 97 ? 8.328 11.921 5.252 1.00 81.62 97 LEU A CA 1
ATOM 717 C C . LEU A 1 97 ? 8.187 11.913 3.723 1.00 81.62 97 LEU A C 1
ATOM 719 O O . LEU A 1 97 ? 9.166 11.669 3.019 1.00 81.62 97 LEU A O 1
ATOM 723 N N . ALA A 1 98 ? 6.973 12.120 3.207 1.00 76.50 98 ALA A N 1
ATOM 724 C CA . ALA A 1 98 ? 6.767 12.301 1.779 1.00 76.50 98 ALA A CA 1
ATOM 725 C C . ALA A 1 98 ? 7.497 13.577 1.297 1.00 76.50 98 ALA A C 1
ATOM 727 O O . ALA A 1 98 ? 7.499 14.563 2.041 1.00 76.50 98 ALA A O 1
ATOM 728 N N . PRO A 1 99 ? 8.105 13.560 0.096 1.00 65.50 99 PRO A N 1
ATOM 729 C CA . PRO A 1 99 ? 8.783 14.723 -0.481 1.00 65.50 99 PRO A CA 1
ATOM 730 C C . PRO A 1 99 ? 7.833 15.879 -0.830 1.00 65.50 99 PRO A C 1
ATOM 732 O O . PRO A 1 99 ? 6.614 15.636 -1.011 1.00 65.50 99 PRO A O 1
#

Secondary structure (DSSP, 8-state):
-HHHHHHHHHHHHTSSS-----S-TTS-HHHHHHHHHHHTT--EEEEE--TT--HHHHHEEEEE-TT-SS--EEEEE-HHHHHHHHT-EEEEESGGG--

Foldseek 3Di:
DVVVVLVVVVVVVVDPDDDDDDDDPPPCPVVSVVVVCVVVVAAEDEDEAAPPDDPCQQAHDWDFDPPDPDTDTDTDGHPNNVCVVVVGHYHYHPVVRHD

Radius of gyration: 17.2 Å; chains: 1; bounding box: 32×25×57 Å

Sequence (99 aa):
STACNVGRLVRALQQPKAVLLEGPPGLGKTATVQALAQATGRRLLRINLSEQTDLLDLLGSDLPVAGAEVASFKWCDGALLRAMRCGDWVLLDEINLAP

InterPro domains:
  IPR011704 ATPase, dynein-related, AAA domain [PF07728] (19-98)
  IPR027417 P-loop containing nucleoside triphosphate hydrolase [G3DSA:3.40.50.300] (3-99)
  IPR027417 P-loop containing nucleoside triphosphate hydrolase [SSF52540] (8-98)

=== Feature glossary ===
The record interleaves many kinds of information about one protein. Here is each kind framed as the question it answers.

Q: What does the local fold look like, residue by residue?
A: The Foldseek 3Di string encodes local tertiary geometry as a 20-letter alphabet — one character per residue — derived from the relative positions of nearby Cα atoms. Unlike the amino-acid sequence, 3Di is a direct function of the 3D structure, so two proteins with the same fold have similar 3Di strings even at low sequence identity.

Q: Which residues are in helices, strands, or loops?
A: The SS8 string is DSSP's per-residue secondary-structure call. α-helix (H) means an i→i+4 H-bond ladder; β-strand (E) means the residue participates in a β-sheet; 3₁₀ (G) and π (I) are tighter and wider helices; T/S are turns/bends; '-' is loop.

Q: How big and how compact is the whole molecule?
A: Radius of gyration (Rg) is the root-mean-square distance of Cα atoms from their centroid — a single number for overall size and compactness. A globular domain of N residues has Rg ≈ 2.2·N^0.38 Å; an extended or disordered chain has a much larger Rg. The Cα contact count is the number of residue pairs whose Cα atoms are within 8 Å and are more than four positions apart in sequence — a standard proxy for tertiary packing density. The bounding box is the smallest axis-aligned box enclosing all Cα atoms.

Q: Where is each backbone atom in 3D?
A: Structure coordinates are given as an mmCIF _atom_site loop: one row per atom with element, residue name, chain id, sequence number, and x/y/z position in Å. Only the four main-chain atoms per residue are included here; side chains are omitted to keep the record compact.

Q: What is the amino-acid chain?
A: Primary structure: the covalent order of the twenty standard amino acids along the backbone. Two proteins with the same sequence will (almost always) fold to the same structure; two with 30% identity often share a fold but not the details.

Q: What if only a Cα trace is available?
A: Three-state secondary structure (P-SEA) collapses the eight DSSP classes into helix (a), strand (b), and coil (c). P-SEA assigns these from Cα geometry alone — distances and angles — without requiring backbone oxygens, so it works on any Cα trace.

Q: What family and function is it annotated with?
A: Database cross-references. InterPro integrates a dozen domain/family signature databases into unified entries with residue-range hits. GO terms attach function/process/location labels with evidence codes. CATH codes position the fold in a four-level structural taxonomy. Organism is the NCBI-taxonomy species name.

Q: How confident is the AlphaFold model at each residue?
A: pLDDT is the predicted lDDT-Cα score: AlphaFold's confidence that the local environment of each residue (all inter-atomic distances within 15 Å) is correctly placed. It is a per-residue number between 0 and 100, with higher meaning more reliable.

Q: How mobile is each atom in the crystal?
A: B-factor (Debye–Waller factor) reflects atomic displacement in the crystal lattice. It is an experimental observable (units Å²), not a prediction; low values mean the atom is pinned down, high values mean it moves or is heterogeneous across the crystal.

Q: Which residues are buried vs exposed?
A: SASA measures how much of the protein is reachable by solvent. It is computed by rolling a water-sized probe over the atomic surface and summing the exposed area (Å²). Per-residue SASA distinguishes core (buried, low SASA) from surface (exposed, high SASA) residues; total SASA is a whole-molecule size measure.

Q: What do the diagnostic plots show?
A: Plot images: a contact map (which residues are close in 3D, as an N×N binary image), a Ramachandran scatter (backbone torsion angles, revealing secondary-structure composition at a glance), and — for AlphaFold structures — a PAE heatmap (pairwise prediction confidence).

Q: What known structures does this most resemble?
A: The Foldseek neighbor list gives the closest experimentally determined structures in the PDB, ranked by structural alignment. TM-score near 1 means near-identical fold; near 0.3 means only rough topology match. This is how one finds what a novel AlphaFold prediction most resembles in the solved-structure universe.

Q: Are the domains correctly placed relative to each other?
A: Predicted aligned error is AlphaFold's pairwise confidence. Unlike pLDDT (per-residue), PAE is per-residue-pair and captures whether two parts of the structure are correctly placed relative to each other. Units are ångströms of expected positional error.

Q: What do the rendered images show?
A: Structure images are PyMOL renders from six orthogonal camera directions. Cartoon representation draws helices as coils and strands as arrows; sticks shows the backbone as bonds; surface shows the solvent-excluded envelope. Rainbow coloring maps sequence position to hue (blue→red, N→C); chain coloring assigns a distinct color per polypeptide.

Q: What are the backbone torsion angles?
A: φ (phi) and ψ (psi) are the two rotatable backbone dihedrals per residue: φ is the C(i-1)–N–Cα–C torsion, ψ is the N–Cα–C–N(i+1) torsion, both in degrees on (−180°, 180°]. α-helical residues cluster near (−60°, −45°); β-strand residues near (−120°, +130°). A Ramachandran plot is simply a scatter of (φ, ψ) for every residue.